Protein AF-A0A7X9GCD8-F1 (afdb_monomer_lite)

Secondary structure (DSSP, 8-state):
---EEEEEE--BSS-SSS--SEEEESS---B-SS--HHHHTT-SEEEEE--B-GGGHHHH-TGGGT--BHHHHHHHHGGGT-SEEEEESB-SS-TTTHHHHHHHHHTTT--SEEE-PPTT-EEE-

Structure (mmCIF, N/CA/C/O backbone):
data_AF-A0A7X9GCD8-F1
#
_entry.id   AF-A0A7X9GCD8-F1
#
loop_
_atom_site.group_PDB
_atom_site.id
_atom_site.type_symbol
_atom_site.label_atom_id
_atom_site.label_alt_id
_atom_site.label_comp_id
_atom_site.label_asym_id
_atom_site.label_entity_id
_atom_site.label_seq_id
_atom_site.pdbx_PDB_ins_code
_atom_site.Cartn_x
_atom_site.Cartn_y
_atom_site.Cartn_z
_atom_site.occupancy
_atom_site.B_iso_or_equiv
_atom_site.auth_seq_id
_atom_site.auth_comp_id
_atom_site.auth_asym_id
_atom_site.auth_atom_id
_atom_site.pdbx_PDB_model_num
ATOM 1 N N . MET A 1 1 ? -21.479 10.171 12.913 1.00 56.59 1 MET A N 1
ATOM 2 C CA . MET A 1 1 ? -21.387 10.414 11.458 1.00 56.59 1 MET A CA 1
ATOM 3 C C . MET A 1 1 ? -20.112 9.730 10.995 1.00 56.59 1 MET A C 1
ATOM 5 O O . MET A 1 1 ? -19.128 9.876 11.705 1.00 56.59 1 MET A O 1
ATOM 9 N N . MET A 1 2 ? -20.142 8.939 9.919 1.00 63.12 2 MET A N 1
ATOM 10 C CA . MET A 1 2 ? -18.920 8.352 9.342 1.00 63.12 2 MET A CA 1
ATOM 11 C C . MET A 1 2 ? -18.086 9.451 8.695 1.00 63.12 2 MET A C 1
ATOM 13 O O . MET A 1 2 ? -18.644 10.331 8.029 1.00 63.12 2 MET A O 1
ATOM 17 N N . ASN A 1 3 ? -16.775 9.406 8.909 1.00 77.06 3 ASN A N 1
ATOM 18 C CA . ASN A 1 3 ? -15.856 10.309 8.242 1.00 77.06 3 ASN A CA 1
ATOM 19 C C . ASN A 1 3 ? -15.561 9.740 6.846 1.00 77.06 3 ASN A C 1
ATOM 21 O O . ASN A 1 3 ? -15.661 8.538 6.603 1.00 77.06 3 ASN A O 1
ATOM 25 N N . LYS A 1 4 ? -15.279 10.618 5.883 1.00 74.19 4 LYS A N 1
ATOM 26 C CA . LYS A 1 4 ? -14.989 10.219 4.502 1.00 74.19 4 LYS A CA 1
ATOM 27 C C . LYS A 1 4 ? -13.684 10.848 4.056 1.00 74.19 4 LYS A C 1
ATOM 29 O O . LYS A 1 4 ? -13.459 12.035 4.301 1.00 74.19 4 LYS A O 1
ATOM 34 N N . LEU A 1 5 ? -12.865 10.043 3.392 1.00 78.81 5 LEU A N 1
ATOM 35 C CA . LEU A 1 5 ? -11.650 10.460 2.712 1.00 78.81 5 LEU A CA 1
ATOM 36 C C . LEU A 1 5 ? -11.900 10.389 1.206 1.00 78.81 5 LEU A C 1
ATOM 38 O O . LEU A 1 5 ? -12.158 9.312 0.674 1.00 78.81 5 LEU A O 1
ATOM 42 N N . THR A 1 6 ? -11.827 11.530 0.521 1.00 74.38 6 THR A N 1
ATOM 43 C CA . THR A 1 6 ? -11.866 11.575 -0.947 1.00 74.38 6 THR A CA 1
ATOM 44 C C . THR A 1 6 ? -10.455 11.764 -1.485 1.00 74.38 6 THR A C 1
ATOM 46 O O . THR A 1 6 ? -9.800 12.768 -1.183 1.00 74.38 6 THR A O 1
ATOM 49 N N . MET A 1 7 ? -10.006 10.810 -2.299 1.00 76.69 7 MET A N 1
ATOM 50 C CA . MET A 1 7 ? -8.706 10.837 -2.964 1.00 76.69 7 MET A CA 1
ATOM 51 C C . MET A 1 7 ? -8.810 11.700 -4.221 1.00 76.69 7 MET A C 1
ATOM 53 O O . MET A 1 7 ? -9.418 11.293 -5.200 1.00 76.69 7 MET A O 1
ATOM 57 N N . ILE A 1 8 ? -8.258 12.913 -4.211 1.00 65.31 8 ILE A N 1
ATOM 58 C CA . ILE A 1 8 ? -8.318 13.808 -5.385 1.00 65.31 8 ILE A CA 1
ATOM 59 C C . ILE A 1 8 ? -7.221 13.449 -6.389 1.00 65.31 8 ILE A C 1
ATOM 61 O O . ILE A 1 8 ? -7.418 13.580 -7.593 1.00 65.31 8 ILE A O 1
ATOM 65 N N . GLY A 1 9 ? -6.087 12.969 -5.884 1.00 58.47 9 GLY A N 1
ATOM 66 C CA . GLY A 1 9 ? -5.026 12.381 -6.684 1.00 58.47 9 GLY A CA 1
ATOM 67 C C . GLY A 1 9 ? -4.091 11.564 -5.803 1.00 58.47 9 GLY A C 1
ATOM 68 O O . GLY A 1 9 ? -3.694 12.030 -4.730 1.00 58.47 9 GLY A O 1
ATOM 69 N N . THR A 1 10 ? -3.721 10.360 -6.237 1.00 62.84 10 THR A N 1
ATOM 70 C CA . THR A 1 10 ? -2.742 9.534 -5.508 1.00 62.84 10 THR A CA 1
ATOM 71 C C . THR A 1 10 ? -1.295 9.939 -5.775 1.00 62.84 10 THR A C 1
ATOM 73 O O . THR A 1 10 ? -0.403 9.437 -5.097 1.00 62.84 10 THR A O 1
ATOM 76 N N . GLY A 1 11 ? -1.059 10.815 -6.759 1.00 59.81 11 GLY A N 1
ATOM 77 C CA . GLY A 1 11 ? 0.270 11.138 -7.274 1.00 59.81 11 GLY A CA 1
ATOM 78 C C . GLY A 1 11 ? 0.935 9.951 -7.987 1.00 59.81 11 GLY A C 1
ATOM 79 O O . GLY A 1 11 ? 0.555 8.793 -7.797 1.00 59.81 11 GLY A O 1
ATOM 80 N N . HIS A 1 12 ? 1.963 10.240 -8.783 1.00 54.78 12 HIS A N 1
ATOM 81 C CA . HIS A 1 12 ? 2.848 9.234 -9.377 1.00 54.78 12 HIS A CA 1
ATOM 82 C C . HIS A 1 12 ? 4.298 9.672 -9.185 1.00 54.78 12 HIS A C 1
ATOM 84 O O . HIS A 1 12 ? 4.609 10.856 -9.305 1.00 54.78 12 HIS A O 1
ATOM 90 N N . GLY A 1 13 ? 5.212 8.727 -8.947 1.00 52.22 13 GLY A N 1
ATOM 91 C CA . GLY A 1 13 ? 6.618 9.064 -8.661 1.00 52.22 13 GLY A CA 1
ATOM 92 C C . GLY A 1 13 ? 7.396 9.722 -9.799 1.00 52.22 13 GLY A C 1
ATOM 93 O O . GLY A 1 13 ? 8.503 10.202 -9.576 1.00 52.22 13 GLY A O 1
ATOM 94 N N . PHE A 1 14 ? 6.813 9.801 -11.000 1.00 46.59 14 PHE A N 1
ATOM 95 C CA . PHE A 1 14 ? 7.335 10.583 -12.120 1.00 46.59 14 PHE A CA 1
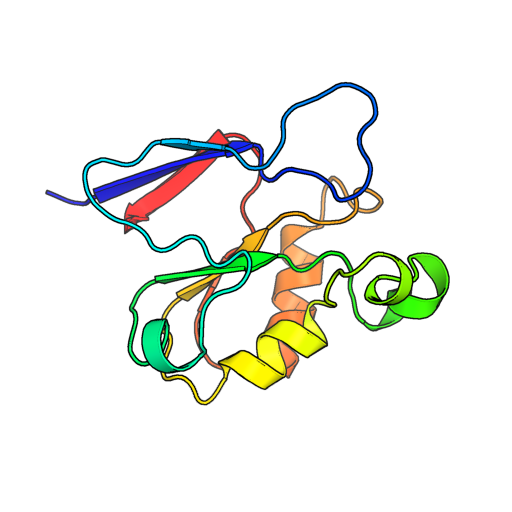ATOM 96 C C . PHE A 1 14 ? 6.185 11.258 -12.877 1.00 46.59 14 PHE A C 1
ATOM 98 O O . PHE A 1 14 ? 5.544 10.621 -13.708 1.00 46.59 14 PHE A O 1
ATOM 105 N N . VAL A 1 15 ? 5.942 12.553 -12.635 1.00 36.94 15 VAL A N 1
ATOM 106 C CA . VAL A 1 15 ? 4.996 13.361 -13.434 1.00 36.94 15 VAL A CA 1
ATOM 107 C C . VAL A 1 15 ? 5.632 14.686 -13.824 1.00 36.94 15 VAL A C 1
ATOM 109 O O . VAL A 1 15 ? 6.166 15.399 -12.980 1.00 36.94 15 VAL A O 1
ATOM 112 N N . HIS A 1 16 ? 5.537 15.040 -15.108 1.00 40.69 16 HIS A N 1
ATOM 113 C CA . HIS A 1 16 ? 5.969 16.346 -15.610 1.00 40.69 16 HIS A CA 1
ATOM 114 C C . HIS A 1 16 ? 4.849 17.405 -15.605 1.00 40.69 16 HIS A C 1
ATOM 116 O O . HIS A 1 16 ? 5.181 18.570 -15.780 1.00 40.69 16 HIS A O 1
ATOM 122 N N . ASN A 1 17 ? 3.560 17.048 -15.418 1.00 33.62 17 ASN A N 1
ATOM 123 C CA . ASN A 1 17 ? 2.448 18.002 -15.617 1.00 33.62 17 ASN A CA 1
ATOM 124 C C . ASN A 1 17 ? 1.146 17.835 -14.782 1.00 33.62 17 ASN A C 1
ATOM 126 O O . ASN A 1 17 ? 0.256 18.656 -14.982 1.00 33.62 17 ASN A O 1
ATOM 130 N N . LEU A 1 18 ? 0.977 16.873 -13.856 1.00 36.09 18 LEU A N 1
ATOM 131 C CA . LEU A 1 18 ? -0.251 16.783 -13.024 1.00 36.09 18 LEU A CA 1
ATOM 132 C C . LEU A 1 18 ? 0.008 16.351 -11.564 1.00 36.09 18 LEU A C 1
ATOM 134 O O . LEU A 1 18 ? 1.057 15.799 -11.251 1.00 36.09 18 LEU A O 1
ATOM 138 N N . TYR A 1 19 ? -0.950 16.711 -10.701 1.00 37.75 19 TYR A N 1
ATOM 139 C CA . TYR A 1 19 ? -0.897 16.912 -9.244 1.00 37.75 19 TYR A CA 1
ATOM 140 C C . TYR A 1 19 ? -0.146 15.866 -8.390 1.00 37.75 19 TYR A C 1
ATOM 142 O O . TYR A 1 19 ? -0.289 14.659 -8.559 1.00 37.75 19 TYR A O 1
ATOM 150 N N . ASN A 1 20 ? 0.593 16.377 -7.393 1.00 47.59 20 ASN A N 1
ATOM 151 C CA . ASN A 1 20 ? 1.101 15.632 -6.231 1.00 47.59 20 ASN A CA 1
ATOM 152 C C . ASN A 1 20 ? -0.069 15.037 -5.407 1.00 47.59 20 ASN A C 1
ATOM 154 O O . ASN A 1 20 ? -1.214 15.452 -5.583 1.00 47.59 20 ASN A O 1
ATOM 158 N N . THR A 1 21 ? 0.208 14.114 -4.482 1.00 58.56 21 THR A N 1
ATOM 159 C CA . THR A 1 21 ? -0.793 13.496 -3.589 1.00 58.56 21 THR A CA 1
ATOM 160 C C . THR A 1 21 ? -1.676 14.553 -2.917 1.00 58.56 21 THR A C 1
ATOM 162 O O . THR A 1 21 ? -1.180 15.377 -2.148 1.00 58.56 21 THR A O 1
ATOM 165 N N . CYS A 1 22 ? -2.983 14.521 -3.194 1.00 53.47 22 CYS A N 1
ATOM 166 C CA . CYS A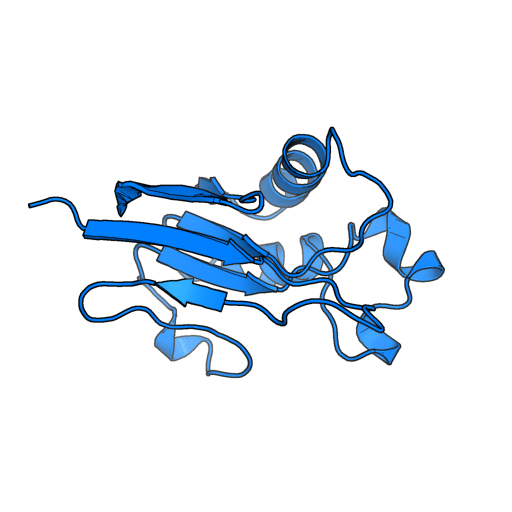 1 22 ? -3.969 15.464 -2.663 1.00 53.47 22 CYS A CA 1
ATOM 167 C C . CYS A 1 22 ? -5.232 14.724 -2.216 1.00 53.47 22 CYS A C 1
ATOM 169 O O . CYS A 1 22 ? -5.760 13.872 -2.931 1.00 53.47 22 CYS A O 1
ATOM 171 N N . PHE A 1 23 ? -5.770 15.102 -1.062 1.00 67.06 23 PHE A N 1
ATOM 172 C CA . PHE A 1 23 ? -7.019 14.559 -0.539 1.00 67.06 23 PHE A CA 1
ATOM 173 C C . PHE A 1 23 ? -7.757 15.611 0.297 1.00 67.06 23 PHE A C 1
ATOM 175 O O . PHE A 1 23 ? -7.162 16.593 0.745 1.00 67.06 23 PHE A O 1
ATOM 182 N N . VAL A 1 24 ? -9.057 15.406 0.519 1.00 57.72 24 VAL A N 1
ATOM 183 C CA . VAL A 1 24 ? -9.900 16.273 1.364 1.00 57.72 24 VAL A CA 1
ATOM 184 C C . VAL A 1 24 ? -10.454 15.468 2.536 1.00 57.72 24 VAL A C 1
ATOM 186 O O . VAL A 1 24 ? -10.967 14.366 2.342 1.00 57.72 24 VAL A O 1
ATOM 189 N N . ILE A 1 25 ? -10.338 16.025 3.749 1.00 64.06 25 ILE A N 1
ATOM 190 C CA . ILE A 1 25 ? -10.752 15.397 5.014 1.00 64.06 25 ILE A CA 1
ATOM 191 C C . ILE A 1 25 ? -11.410 16.420 5.940 1.00 64.06 25 ILE A C 1
ATOM 193 O O . ILE A 1 25 ? -10.913 17.534 6.103 1.00 64.06 25 ILE A O 1
ATOM 197 N N . ASN A 1 26 ? -12.459 15.984 6.641 1.00 52.66 26 ASN A N 1
ATOM 198 C CA . ASN A 1 26 ? -13.004 16.670 7.811 1.00 52.66 26 ASN A CA 1
ATOM 199 C C . ASN A 1 26 ? -12.316 16.163 9.103 1.00 52.66 26 ASN A C 1
ATOM 201 O O . ASN A 1 26 ? -12.731 15.167 9.684 1.00 52.66 26 ASN A O 1
ATOM 205 N N . ASN A 1 27 ? -11.283 16.896 9.544 1.00 49.81 27 ASN A N 1
ATOM 206 C CA . ASN A 1 27 ? -10.656 16.916 10.884 1.00 49.81 27 ASN A CA 1
ATOM 207 C C . ASN A 1 27 ? -9.849 15.693 11.398 1.00 49.81 27 ASN A C 1
ATOM 209 O O . ASN A 1 27 ? -10.155 15.168 12.465 1.00 49.81 27 ASN A O 1
ATOM 213 N N . ASN A 1 28 ? -8.709 15.410 10.742 1.00 50.69 28 ASN A N 1
ATOM 214 C CA . ASN A 1 28 ? -7.458 14.783 11.252 1.00 50.69 28 ASN A CA 1
ATOM 215 C C . ASN A 1 28 ? -7.101 13.418 10.637 1.00 50.69 28 ASN A C 1
ATOM 217 O O . ASN A 1 28 ? -7.692 12.394 10.965 1.00 50.69 28 ASN A O 1
ATOM 221 N N . PHE A 1 29 ? -6.046 13.406 9.818 1.00 52.12 29 PHE A N 1
ATOM 222 C CA . PHE A 1 29 ? -5.398 12.203 9.293 1.00 52.12 29 PHE A CA 1
ATOM 223 C C . PHE A 1 29 ? -3.884 12.410 9.274 1.00 52.12 29 PHE A C 1
ATOM 225 O O . PHE A 1 29 ? -3.411 13.526 9.048 1.00 52.12 29 PHE A O 1
ATOM 232 N N . LEU A 1 30 ? -3.124 11.347 9.526 1.00 53.25 30 LEU A N 1
ATOM 233 C CA . LEU A 1 30 ? -1.666 11.379 9.487 1.00 53.25 30 LEU A CA 1
ATOM 234 C C . LEU A 1 30 ? -1.196 10.965 8.092 1.00 53.25 30 LEU A C 1
ATOM 236 O O . LEU A 1 30 ? -1.318 9.805 7.705 1.00 53.25 30 LEU A O 1
ATOM 240 N N . ILE A 1 31 ? -0.648 11.921 7.344 1.00 57.12 31 ILE A N 1
ATOM 241 C CA . ILE A 1 31 ? 0.096 11.638 6.114 1.00 57.12 31 ILE A CA 1
ATOM 242 C C . ILE A 1 31 ? 1.517 11.308 6.532 1.00 57.12 31 ILE A C 1
ATOM 244 O O . ILE A 1 31 ? 2.233 12.188 7.017 1.00 57.12 31 ILE A O 1
ATOM 248 N N . ASN A 1 32 ? 1.944 10.063 6.350 1.00 54.97 32 ASN A N 1
ATOM 249 C CA . ASN A 1 32 ? 3.348 9.755 6.522 1.00 54.97 32 ASN A CA 1
ATOM 250 C C . ASN A 1 32 ? 4.087 9.978 5.198 1.00 54.97 32 ASN A C 1
ATOM 252 O O . ASN A 1 32 ? 4.034 9.148 4.298 1.00 54.97 32 ASN A O 1
ATOM 256 N N . THR A 1 33 ? 4.793 11.102 5.096 1.00 51.31 33 THR A N 1
ATOM 257 C CA . THR A 1 33 ? 5.888 11.277 4.128 1.00 51.31 33 THR A CA 1
ATOM 258 C C . THR A 1 33 ? 7.241 11.440 4.843 1.00 51.31 33 THR A C 1
ATOM 260 O O . THR A 1 33 ? 8.128 12.100 4.306 1.00 51.31 33 THR A O 1
ATOM 263 N N . GLY A 1 34 ? 7.399 10.912 6.073 1.00 45.31 34 GLY A N 1
ATOM 264 C CA . GLY A 1 34 ? 8.658 10.978 6.843 1.00 45.31 34 GLY A CA 1
ATOM 265 C C . GLY A 1 34 ? 8.572 11.044 8.385 1.00 45.31 34 GLY A C 1
ATOM 266 O O . GLY A 1 34 ? 9.459 11.627 9.003 1.00 45.31 34 GLY A O 1
ATOM 267 N N . GLY A 1 35 ? 7.529 10.510 9.028 1.00 48.72 35 GLY A N 1
ATOM 268 C CA . GLY A 1 35 ? 7.342 10.466 10.488 1.00 48.72 35 GLY A CA 1
ATOM 269 C C . GLY A 1 35 ? 7.777 9.146 11.150 1.00 48.72 35 GLY A C 1
ATOM 270 O O . GLY A 1 35 ? 7.866 8.112 10.492 1.00 48.72 35 GLY A O 1
ATOM 271 N N . SER A 1 36 ? 8.038 9.186 12.467 1.00 55.38 36 SER A N 1
ATOM 272 C CA . SER A 1 36 ? 8.465 8.020 13.266 1.00 55.38 36 SER A CA 1
ATOM 273 C C . SER A 1 36 ? 7.402 6.916 13.313 1.00 55.38 36 SER A C 1
ATOM 275 O O . SER A 1 36 ? 6.213 7.200 13.469 1.00 55.38 36 SER A O 1
ATOM 277 N N . VAL A 1 37 ? 7.858 5.661 13.275 1.00 62.34 37 VAL A N 1
ATOM 278 C CA . VAL A 1 37 ? 7.061 4.434 13.449 1.00 62.34 37 VAL A CA 1
ATOM 279 C C . VAL A 1 37 ? 6.181 4.483 14.708 1.00 62.34 37 VAL A C 1
ATOM 281 O O . VAL A 1 37 ? 5.036 4.035 14.686 1.00 62.34 37 VAL A O 1
ATOM 284 N N . ASP A 1 38 ? 6.652 5.123 15.780 1.00 60.03 38 ASP A N 1
ATOM 285 C CA . ASP A 1 38 ? 5.902 5.250 17.038 1.00 60.03 38 ASP A CA 1
ATOM 286 C C . ASP A 1 38 ? 4.600 6.053 16.899 1.00 60.03 38 ASP A C 1
ATOM 288 O O . ASP A 1 38 ? 3.654 5.854 17.657 1.00 60.03 38 ASP A O 1
ATOM 292 N N . ILE A 1 39 ? 4.531 6.970 15.929 1.00 63.22 39 ILE A N 1
ATOM 293 C CA . ILE A 1 39 ? 3.353 7.821 15.711 1.00 63.22 39 ILE A CA 1
ATOM 294 C C . ILE A 1 39 ? 2.232 7.028 15.028 1.00 63.22 39 ILE A C 1
ATOM 296 O O . ILE A 1 39 ? 1.055 7.313 15.256 1.00 63.22 39 ILE A O 1
ATOM 300 N N . VAL A 1 40 ? 2.590 6.054 14.188 1.00 71.12 40 VAL A N 1
ATOM 301 C CA . VAL A 1 40 ? 1.649 5.286 13.356 1.00 71.12 40 VAL A CA 1
ATOM 302 C C . VAL A 1 40 ? 1.252 3.943 13.965 1.00 71.12 40 VAL A C 1
ATOM 304 O O . VAL A 1 40 ? 0.317 3.310 13.479 1.00 71.12 40 VAL A O 1
ATOM 307 N N . LYS A 1 41 ? 1.915 3.525 15.043 1.00 74.44 41 LYS A N 1
ATOM 308 C CA . LYS A 1 41 ? 1.538 2.334 15.798 1.00 74.44 41 LYS A CA 1
ATOM 309 C C . LYS A 1 41 ? 0.114 2.460 16.360 1.00 74.44 41 LYS A C 1
ATOM 311 O O . LYS A 1 41 ? -0.303 3.540 16.791 1.00 74.44 41 LYS A O 1
ATOM 316 N N . ASP A 1 42 ? -0.620 1.349 16.348 1.00 81.62 42 ASP A N 1
ATOM 317 C CA . ASP A 1 42 ? -1.979 1.214 16.890 1.00 81.62 42 ASP A CA 1
ATOM 318 C C . ASP A 1 42 ? -3.024 2.145 16.230 1.00 81.62 42 ASP A C 1
ATOM 320 O O . ASP A 1 42 ? -4.037 2.494 16.843 1.00 81.62 42 ASP A O 1
ATOM 324 N N . LYS A 1 43 ? -2.790 2.596 14.988 1.00 80.75 43 LYS A N 1
ATOM 325 C CA . LYS A 1 43 ? -3.744 3.430 14.234 1.00 80.75 43 LYS A CA 1
ATOM 326 C C . LYS A 1 43 ? -4.703 2.590 13.396 1.00 80.75 43 LYS A C 1
ATOM 328 O O . LYS A 1 43 ? -4.332 1.576 12.812 1.00 80.75 43 LYS A O 1
ATOM 333 N N . ASP A 1 44 ? -5.941 3.066 13.273 1.00 88.00 44 ASP A N 1
ATOM 334 C CA . ASP A 1 44 ? -6.956 2.408 12.443 1.00 88.00 44 ASP A CA 1
ATOM 335 C C . ASP A 1 44 ? -6.644 2.526 10.945 1.00 88.00 44 ASP A C 1
ATOM 337 O O . ASP A 1 44 ? -6.825 1.565 10.205 1.00 88.00 44 ASP A O 1
ATOM 341 N N . TYR A 1 45 ? -6.139 3.681 10.508 1.00 88.00 45 TYR A N 1
ATOM 342 C CA . TYR A 1 45 ? -5.764 3.942 9.120 1.00 88.00 45 TYR A CA 1
ATOM 343 C C . TYR A 1 45 ? -4.389 4.599 9.058 1.00 88.00 45 TYR A C 1
ATOM 345 O O . TYR A 1 45 ? -4.126 5.569 9.774 1.00 88.00 45 TYR A O 1
ATOM 353 N N . VAL A 1 46 ? -3.530 4.101 8.171 1.00 84.94 46 VAL A N 1
ATOM 354 C CA . VAL A 1 46 ? -2.231 4.707 7.859 1.00 84.94 46 VAL A CA 1
ATOM 355 C C . VAL A 1 46 ? -2.049 4.742 6.350 1.00 84.94 46 VAL A C 1
ATOM 357 O O . VAL A 1 46 ? -2.314 3.758 5.670 1.00 84.94 46 VAL A O 1
ATOM 360 N N . MET A 1 47 ? -1.595 5.879 5.825 1.00 88.00 47 MET A N 1
ATOM 361 C CA . MET A 1 47 ? -1.230 6.036 4.417 1.00 88.00 47 MET A CA 1
ATOM 362 C C . MET A 1 47 ? 0.289 6.042 4.270 1.00 88.00 47 MET A C 1
ATOM 364 O O . MET A 1 47 ? 0.966 6.780 4.991 1.00 88.00 47 MET A O 1
ATOM 368 N N . HIS A 1 48 ? 0.815 5.280 3.311 1.00 88.56 48 HIS A N 1
ATOM 369 C CA . HIS A 1 48 ? 2.230 5.315 2.941 1.00 88.56 48 HIS A CA 1
ATOM 370 C C . HIS A 1 48 ? 2.415 5.148 1.427 1.00 88.56 48 HIS A C 1
ATOM 372 O O . HIS A 1 48 ? 1.646 4.446 0.769 1.00 88.56 48 HIS A O 1
ATOM 378 N N . GLU A 1 49 ? 3.435 5.800 0.867 1.00 90.19 49 GLU A N 1
ATOM 379 C CA . GLU A 1 49 ? 3.793 5.592 -0.537 1.00 90.19 49 GLU A CA 1
ATOM 380 C C . GLU A 1 49 ? 4.334 4.178 -0.752 1.00 90.19 49 GLU A C 1
ATOM 382 O O . GLU A 1 49 ? 5.113 3.682 0.060 1.00 90.19 49 GLU A O 1
ATOM 387 N N . ALA A 1 50 ? 3.939 3.537 -1.844 1.00 92.69 50 ALA A N 1
ATOM 388 C CA . ALA A 1 50 ? 4.573 2.316 -2.314 1.00 92.69 50 ALA A CA 1
ATOM 389 C C . ALA A 1 50 ? 4.757 2.441 -3.822 1.00 92.69 50 ALA A C 1
ATOM 391 O O . ALA A 1 50 ? 3.841 2.197 -4.602 1.00 92.69 50 ALA A O 1
ATOM 392 N N . PHE A 1 51 ? 5.935 2.875 -4.250 1.00 93.69 51 PHE A N 1
ATOM 393 C CA . PHE A 1 51 ? 6.146 3.251 -5.639 1.00 93.69 51 PHE A CA 1
ATOM 394 C C . PHE A 1 51 ? 6.015 2.086 -6.619 1.00 93.69 51 PHE A C 1
ATOM 396 O O . PHE A 1 51 ? 5.353 2.243 -7.636 1.00 93.69 51 PHE A O 1
ATOM 403 N N . CYS A 1 52 ? 6.574 0.909 -6.339 1.00 95.81 52 CYS A N 1
ATOM 404 C CA . CYS A 1 52 ? 6.465 -0.245 -7.240 1.00 95.81 52 CYS A CA 1
ATOM 405 C C . CYS A 1 52 ? 6.354 -1.582 -6.494 1.00 95.81 52 CYS A C 1
ATOM 407 O O . CYS A 1 52 ? 6.681 -1.676 -5.311 1.00 95.81 52 CYS A O 1
ATOM 409 N N . LEU A 1 53 ? 5.943 -2.632 -7.210 1.00 97.44 53 LEU A N 1
ATOM 410 C CA . LEU A 1 53 ? 6.115 -4.019 -6.762 1.00 97.44 53 LEU A CA 1
ATOM 411 C C . LEU A 1 53 ? 7.607 -4.331 -6.558 1.00 97.44 53 LEU A C 1
ATOM 413 O O . LEU A 1 53 ? 8.452 -3.817 -7.304 1.00 97.44 53 LEU A O 1
ATOM 417 N N . ASP A 1 54 ? 7.950 -5.195 -5.602 1.00 98.00 54 ASP A N 1
ATOM 418 C CA . ASP A 1 54 ? 9.350 -5.547 -5.322 1.00 98.00 54 ASP A CA 1
ATOM 419 C C . ASP A 1 54 ? 10.016 -6.235 -6.515 1.00 98.00 54 ASP A C 1
ATOM 421 O O . ASP A 1 54 ? 11.175 -5.954 -6.828 1.00 98.00 54 ASP A O 1
ATOM 425 N N . ALA A 1 55 ? 9.258 -7.055 -7.251 1.00 96.56 55 ALA A N 1
ATOM 426 C CA . ALA A 1 55 ? 9.726 -7.714 -8.472 1.00 96.56 55 ALA A CA 1
ATOM 427 C C . ALA A 1 55 ? 10.205 -6.723 -9.552 1.00 96.56 55 ALA A C 1
ATOM 429 O O . ALA A 1 55 ? 11.065 -7.062 -10.364 1.00 96.56 55 ALA A O 1
ATOM 430 N N . ASN A 1 56 ? 9.698 -5.485 -9.536 1.00 96.19 56 ASN A N 1
ATOM 431 C CA . ASN A 1 56 ? 10.027 -4.455 -10.520 1.00 96.19 56 ASN A CA 1
ATOM 432 C C . ASN A 1 56 ? 11.079 -3.447 -10.019 1.00 96.19 56 ASN A C 1
ATOM 434 O O . ASN A 1 56 ? 11.365 -2.464 -10.710 1.00 96.19 56 ASN A O 1
ATOM 438 N N . LYS A 1 57 ? 11.689 -3.662 -8.843 1.00 96.50 57 LYS A N 1
ATOM 439 C CA . LYS A 1 57 ? 12.637 -2.701 -8.251 1.00 96.50 57 LYS A CA 1
ATOM 440 C C . LYS A 1 57 ? 13.869 -2.434 -9.115 1.00 96.50 57 LYS A C 1
ATOM 442 O O . LYS A 1 57 ? 14.345 -1.307 -9.135 1.00 96.50 57 LYS A O 1
ATOM 447 N N . GLU A 1 58 ? 14.347 -3.412 -9.879 1.00 96.75 58 GLU A N 1
ATOM 448 C CA . GLU A 1 58 ? 15.497 -3.221 -10.780 1.00 96.75 58 GLU A CA 1
ATOM 449 C C . GLU A 1 58 ? 15.139 -2.374 -12.013 1.00 96.75 58 GLU A C 1
ATOM 451 O O . GLU A 1 58 ? 15.987 -1.669 -12.558 1.00 96.75 58 GLU A O 1
ATOM 456 N N . ILE A 1 59 ? 13.867 -2.399 -12.431 1.00 95.38 59 ILE A N 1
ATOM 457 C CA . ILE A 1 59 ? 13.346 -1.596 -13.546 1.00 95.38 59 ILE A CA 1
ATOM 458 C C . ILE A 1 59 ? 13.155 -0.151 -13.085 1.00 95.38 59 ILE A C 1
ATOM 460 O O . ILE A 1 59 ? 13.614 0.796 -13.724 1.00 95.38 59 ILE A O 1
ATOM 464 N N . PHE A 1 60 ? 12.466 0.022 -11.957 1.00 94.56 60 PHE A N 1
ATOM 465 C CA . PHE A 1 60 ? 12.036 1.336 -11.495 1.00 94.56 60 PHE A CA 1
ATOM 466 C C . PHE A 1 60 ? 13.040 2.035 -10.586 1.00 94.56 60 PHE A C 1
ATOM 468 O O . PHE A 1 60 ? 12.974 3.262 -10.472 1.00 94.56 60 PHE A O 1
ATOM 475 N N . LYS A 1 61 ? 13.975 1.290 -9.988 1.00 95.69 61 LYS A N 1
ATOM 476 C CA . LYS A 1 61 ? 15.031 1.767 -9.084 1.00 95.69 61 LYS A CA 1
ATOM 477 C C . LYS A 1 61 ? 14.487 2.652 -7.954 1.00 95.69 61 LYS A C 1
ATOM 479 O O . LYS A 1 61 ? 14.978 3.769 -7.775 1.00 95.69 61 LYS A O 1
ATOM 484 N N . PRO A 1 62 ? 13.464 2.193 -7.201 1.00 93.75 62 PRO A N 1
ATOM 485 C CA . PRO A 1 62 ? 12.751 3.013 -6.218 1.00 93.75 62 PRO A CA 1
ATOM 486 C C . PRO A 1 62 ? 13.711 3.660 -5.211 1.00 93.75 62 PRO A C 1
ATOM 488 O O . PRO A 1 62 ? 13.639 4.862 -4.971 1.00 93.75 62 PRO A O 1
ATOM 491 N N . TYR A 1 63 ? 14.691 2.907 -4.711 1.00 90.75 63 TYR A N 1
ATOM 492 C CA . TYR A 1 63 ? 15.613 3.381 -3.680 1.00 90.75 63 TYR A CA 1
ATOM 493 C C . TYR A 1 63 ? 16.557 4.499 -4.150 1.00 90.75 63 TYR A C 1
ATOM 495 O O . TYR A 1 63 ? 16.799 5.441 -3.398 1.00 90.75 63 TYR A O 1
ATOM 503 N N . GLU A 1 64 ? 17.029 4.471 -5.404 1.00 93.81 64 GLU A N 1
ATOM 504 C CA . GLU A 1 64 ? 17.828 5.573 -5.983 1.00 93.81 64 GLU A CA 1
ATOM 505 C C . GLU A 1 64 ? 17.026 6.885 -6.026 1.00 93.81 64 GLU A C 1
ATOM 507 O O . GLU A 1 64 ? 17.578 7.983 -5.954 1.00 93.81 64 GLU A O 1
ATOM 512 N N . LYS A 1 65 ? 15.701 6.753 -6.107 1.00 87.88 65 LYS A N 1
ATOM 513 C CA . LYS A 1 65 ? 14.732 7.843 -6.202 1.00 87.88 65 LYS A CA 1
ATOM 514 C C . LYS A 1 65 ? 14.088 8.179 -4.856 1.00 87.88 65 LYS A C 1
ATOM 516 O O . LYS A 1 65 ? 13.221 9.043 -4.812 1.00 87.88 65 LYS A O 1
ATOM 521 N N . LYS A 1 66 ? 14.544 7.544 -3.767 1.00 89.12 66 LYS A N 1
ATOM 522 C CA . LYS A 1 66 ? 14.012 7.698 -2.401 1.00 89.12 66 LYS A CA 1
ATOM 523 C C . LYS A 1 66 ? 12.535 7.303 -2.276 1.00 89.12 66 LYS A C 1
ATOM 525 O O . LYS A 1 66 ? 11.775 7.955 -1.568 1.00 89.12 66 LYS A O 1
ATOM 530 N N . HIS A 1 67 ? 12.169 6.229 -2.962 1.00 91.06 67 HIS A N 1
ATOM 531 C CA . HIS A 1 67 ? 10.868 5.581 -2.889 1.00 91.06 67 HIS A CA 1
ATOM 532 C C . HIS A 1 67 ? 10.973 4.158 -2.336 1.00 91.06 67 HIS A C 1
ATOM 534 O O . HIS A 1 67 ? 12.057 3.566 -2.300 1.00 91.06 67 HIS A O 1
ATOM 540 N N . SER A 1 68 ? 9.823 3.608 -1.959 1.00 92.00 68 SER A N 1
ATOM 541 C CA . SER A 1 68 ? 9.667 2.289 -1.350 1.00 92.00 68 SER A CA 1
ATOM 542 C C . SER A 1 68 ? 9.038 1.284 -2.317 1.00 92.00 68 SER A C 1
ATOM 544 O O . SER A 1 68 ? 8.354 1.657 -3.270 1.00 92.00 68 SER A O 1
ATOM 546 N N . THR A 1 69 ? 9.243 -0.010 -2.068 1.00 96.81 69 THR A N 1
ATOM 547 C CA . THR A 1 69 ? 8.455 -1.079 -2.705 1.00 96.81 69 THR A CA 1
ATOM 548 C C . THR A 1 69 ? 7.260 -1.458 -1.832 1.00 96.81 69 THR A C 1
ATOM 550 O O . THR A 1 69 ? 7.276 -1.205 -0.626 1.00 96.81 69 THR A O 1
ATOM 553 N N . VAL A 1 70 ? 6.232 -2.093 -2.407 1.00 97.44 70 VAL A N 1
ATOM 554 C CA . VAL A 1 70 ? 5.083 -2.611 -1.633 1.00 97.44 70 VAL A CA 1
ATOM 555 C C . VAL A 1 70 ? 5.558 -3.572 -0.543 1.00 97.44 70 VAL A C 1
ATOM 557 O O . VAL A 1 70 ? 5.191 -3.388 0.618 1.00 97.44 70 VAL A O 1
ATOM 560 N N . LYS A 1 71 ? 6.439 -4.522 -0.885 1.00 98.19 71 LYS A N 1
ATOM 561 C CA . LYS A 1 71 ? 7.097 -5.404 0.090 1.00 98.19 71 LYS A CA 1
ATOM 562 C C . LYS A 1 71 ? 7.742 -4.639 1.247 1.00 98.19 71 LYS A C 1
ATOM 564 O O . LYS A 1 71 ? 7.428 -4.920 2.398 1.00 98.19 71 LYS A O 1
ATOM 569 N N . TYR A 1 72 ? 8.608 -3.665 0.945 1.00 95.06 72 TYR A N 1
ATOM 570 C CA . TYR A 1 72 ? 9.326 -2.906 1.972 1.00 95.06 72 TYR A CA 1
ATOM 571 C C . TYR A 1 72 ? 8.361 -2.242 2.957 1.00 95.06 72 TYR A C 1
ATOM 573 O O . TYR A 1 72 ? 8.552 -2.336 4.168 1.00 95.06 72 TYR A O 1
ATOM 581 N N . VAL A 1 73 ? 7.309 -1.589 2.456 1.00 93.44 73 VAL A N 1
ATOM 582 C CA . VAL A 1 73 ? 6.318 -0.933 3.319 1.00 93.44 73 VAL A CA 1
ATOM 583 C C . VAL A 1 73 ? 5.587 -1.964 4.173 1.00 93.44 73 VAL A C 1
ATOM 585 O O . VAL A 1 73 ? 5.509 -1.804 5.385 1.00 93.44 73 VAL A O 1
ATOM 588 N N . CYS A 1 74 ? 5.085 -3.035 3.565 1.00 96.12 74 CYS A N 1
ATOM 589 C CA . CYS A 1 74 ? 4.273 -4.031 4.258 1.00 96.12 74 CYS A CA 1
ATOM 590 C C . CYS A 1 74 ? 5.057 -4.755 5.364 1.00 96.12 74 CYS A C 1
ATOM 592 O O . CYS A 1 74 ? 4.573 -4.817 6.494 1.00 96.12 74 CYS A O 1
ATOM 594 N N . GLU A 1 75 ? 6.296 -5.185 5.091 1.00 94.69 75 GLU A N 1
ATOM 595 C CA . GLU A 1 75 ? 7.164 -5.832 6.089 1.00 94.69 75 GLU A CA 1
ATOM 596 C C . GLU A 1 75 ? 7.443 -4.917 7.293 1.00 94.69 75 GLU A C 1
ATOM 598 O O . GLU A 1 75 ? 7.406 -5.365 8.435 1.00 94.69 75 GLU A O 1
ATOM 603 N N . ASN A 1 76 ? 7.679 -3.621 7.062 1.00 89.50 76 ASN A N 1
ATOM 604 C CA . ASN A 1 76 ? 7.956 -2.673 8.148 1.00 89.50 76 ASN A CA 1
ATOM 605 C C . ASN A 1 76 ? 6.702 -2.288 8.955 1.00 89.50 76 ASN A C 1
ATOM 607 O O . ASN A 1 76 ? 6.828 -1.761 10.060 1.00 89.50 76 ASN A O 1
ATOM 611 N N . PHE A 1 77 ? 5.503 -2.500 8.403 1.00 89.25 77 PHE A N 1
ATOM 612 C CA . PHE A 1 77 ? 4.247 -2.038 8.997 1.00 89.25 77 PHE A CA 1
ATOM 613 C C . PHE A 1 77 ? 3.436 -3.167 9.647 1.00 89.25 77 PHE A C 1
ATOM 615 O O . PHE A 1 77 ? 2.548 -2.867 10.446 1.00 89.25 77 PHE A O 1
ATOM 622 N N . ASN A 1 78 ? 3.743 -4.440 9.363 1.00 93.56 78 ASN A N 1
ATOM 623 C CA . ASN A 1 78 ? 2.968 -5.591 9.844 1.00 93.56 78 ASN A CA 1
ATOM 624 C C . ASN A 1 78 ? 2.840 -5.638 11.374 1.00 93.56 78 ASN A C 1
ATOM 626 O O . ASN A 1 78 ? 1.746 -5.791 11.915 1.00 93.56 78 ASN A O 1
ATOM 630 N N . ASP A 1 79 ? 3.942 -5.386 12.079 1.00 88.56 79 ASP A N 1
ATOM 631 C CA . ASP A 1 79 ? 3.996 -5.499 13.542 1.00 88.56 79 ASP A CA 1
ATOM 632 C C . ASP A 1 79 ? 3.511 -4.231 14.273 1.00 88.56 79 ASP A C 1
ATOM 634 O O . ASP A 1 79 ? 3.591 -4.127 15.501 1.00 88.56 79 ASP A O 1
ATOM 638 N N . LEU A 1 80 ? 2.994 -3.240 13.537 1.00 83.50 80 LEU A N 1
ATOM 639 C CA . LEU A 1 80 ? 2.562 -1.955 14.095 1.00 83.50 80 LEU A CA 1
ATOM 640 C C . LEU A 1 80 ? 1.102 -1.943 14.555 1.00 83.50 80 LEU A C 1
ATOM 642 O O . LEU A 1 80 ? 0.626 -0.901 15.010 1.00 83.50 80 LEU A O 1
ATOM 646 N N . ASN A 1 81 ? 0.396 -3.076 14.455 1.00 87.12 81 ASN A N 1
ATOM 647 C CA . ASN A 1 81 ? -1.018 -3.202 14.826 1.00 87.12 81 ASN A CA 1
ATOM 648 C C . ASN A 1 81 ? -1.911 -2.166 14.103 1.00 87.12 81 ASN A C 1
ATOM 650 O O . ASN A 1 81 ? -2.837 -1.589 14.675 1.00 87.12 81 ASN A O 1
ATOM 654 N N . ILE A 1 82 ? -1.596 -1.900 12.832 1.00 86.94 82 ILE A N 1
ATOM 655 C CA . ILE A 1 82 ? -2.366 -1.010 11.957 1.00 86.94 82 ILE A CA 1
ATOM 656 C C . ILE A 1 82 ? -3.490 -1.813 11.312 1.00 86.94 82 ILE A C 1
ATOM 658 O O . ILE A 1 82 ? -3.223 -2.864 10.735 1.00 86.94 82 ILE A O 1
ATOM 662 N N . LYS A 1 83 ? -4.734 -1.324 11.364 1.00 91.69 83 LYS A N 1
ATOM 663 C CA . LYS A 1 83 ? -5.882 -2.073 10.814 1.00 91.69 83 LYS A CA 1
ATOM 664 C C . LYS A 1 83 ? -6.016 -1.954 9.298 1.00 91.69 83 LYS A C 1
ATOM 666 O O . LYS A 1 83 ? -6.332 -2.946 8.652 1.00 91.69 83 LYS A O 1
ATOM 671 N N . ASN A 1 84 ? -5.783 -0.762 8.750 1.00 93.12 84 ASN A N 1
ATOM 672 C CA . ASN A 1 84 ? -5.922 -0.479 7.325 1.00 93.12 84 ASN A CA 1
ATOM 673 C C . ASN A 1 84 ? -4.697 0.297 6.822 1.00 93.12 84 ASN A C 1
ATOM 675 O O . ASN A 1 84 ? -4.460 1.440 7.230 1.00 93.12 84 ASN A O 1
ATOM 679 N N . LEU A 1 85 ? -3.932 -0.307 5.916 1.00 92.69 85 LEU A N 1
ATOM 680 C CA . LEU A 1 85 ? -2.798 0.318 5.245 1.00 92.69 85 LEU A CA 1
ATOM 681 C C . LEU A 1 85 ? -3.212 0.773 3.842 1.00 92.69 85 LEU A C 1
ATOM 683 O O . LEU A 1 85 ? -3.553 -0.033 2.979 1.00 92.69 85 LEU A O 1
ATOM 687 N N . ILE A 1 86 ? -3.187 2.079 3.607 1.00 93.50 86 ILE A N 1
ATOM 688 C CA . ILE A 1 86 ? -3.507 2.685 2.317 1.00 93.50 86 ILE A CA 1
ATOM 689 C C . ILE A 1 86 ? -2.196 2.922 1.555 1.00 93.50 86 ILE A C 1
ATOM 691 O O . ILE A 1 86 ? -1.370 3.739 1.971 1.00 93.50 86 ILE A O 1
ATOM 695 N N . LEU A 1 87 ? -2.015 2.230 0.432 1.00 93.12 87 LEU A N 1
ATOM 696 C CA . LEU A 1 87 ? -0.841 2.351 -0.435 1.00 93.12 87 LEU A CA 1
ATOM 697 C C . LEU A 1 87 ? -1.146 3.286 -1.608 1.00 93.12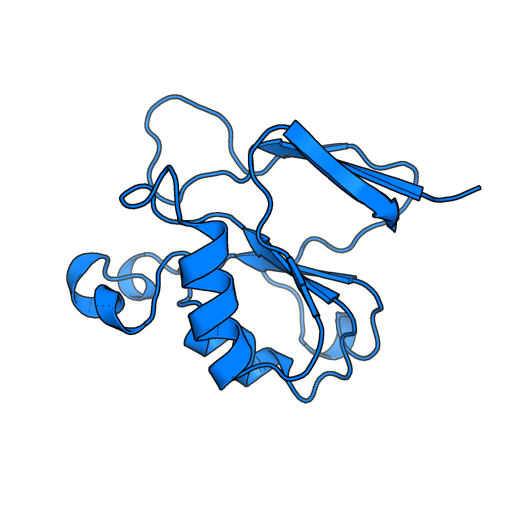 87 LEU A C 1
ATOM 699 O O . LEU A 1 87 ? -2.082 3.044 -2.368 1.00 93.12 87 LEU A O 1
ATOM 703 N N . PHE A 1 88 ? -0.355 4.346 -1.767 1.00 90.25 88 PHE A N 1
ATOM 704 C CA . PHE A 1 88 ? -0.542 5.360 -2.814 1.00 90.25 88 PHE A CA 1
ATOM 705 C C . PHE A 1 88 ? 0.789 5.733 -3.489 1.00 90.25 88 PHE A C 1
ATOM 707 O O . PHE A 1 88 ? 1.821 5.125 -3.206 1.00 90.25 88 PHE A O 1
ATOM 714 N N . HIS A 1 89 ? 0.768 6.726 -4.387 1.00 87.56 89 HIS A N 1
ATOM 715 C CA . HIS A 1 89 ? 1.956 7.256 -5.065 1.00 87.56 89 HIS A CA 1
ATOM 716 C C . HIS A 1 89 ? 2.754 6.180 -5.817 1.00 87.56 89 HIS A C 1
ATOM 718 O O . HIS A 1 89 ? 3.950 5.960 -5.619 1.00 87.56 89 HIS A O 1
ATOM 724 N N . THR A 1 90 ? 2.032 5.485 -6.685 1.00 89.69 90 THR A N 1
ATOM 725 C CA . THR A 1 90 ? 2.482 4.291 -7.399 1.00 89.69 90 THR A CA 1
ATOM 726 C C . THR A 1 90 ? 3.073 4.640 -8.769 1.00 89.69 90 THR A C 1
ATOM 728 O O . THR A 1 90 ? 2.890 5.737 -9.301 1.00 89.69 90 THR A O 1
ATOM 731 N N . GLU A 1 91 ? 3.801 3.703 -9.363 1.00 89.88 91 GLU A N 1
ATOM 732 C CA . GLU A 1 91 ? 4.164 3.711 -10.778 1.00 89.88 91 GLU A CA 1
ATOM 733 C C . GLU A 1 91 ? 2.921 3.482 -11.669 1.00 89.88 91 GLU A C 1
ATOM 735 O O . GLU A 1 91 ? 1.857 3.103 -11.174 1.00 89.88 91 GLU A O 1
ATOM 740 N N . ASP A 1 92 ? 3.009 3.767 -12.974 1.00 86.25 92 ASP A N 1
ATOM 741 C CA . ASP A 1 92 ? 1.832 3.824 -13.866 1.00 86.25 92 ASP A CA 1
ATOM 742 C C . ASP A 1 92 ? 1.782 2.791 -15.002 1.00 86.25 92 ASP A C 1
ATOM 744 O O . ASP A 1 92 ? 0.993 2.921 -15.933 1.00 86.25 92 ASP A O 1
ATOM 748 N N . SER A 1 93 ? 2.599 1.742 -14.950 1.00 85.56 93 SER A N 1
ATOM 749 C CA . SER A 1 93 ? 2.621 0.697 -15.984 1.00 85.56 93 SER A CA 1
ATOM 750 C C . SER A 1 93 ? 1.422 -0.263 -15.940 1.00 85.56 93 SER A C 1
ATOM 752 O O . SER A 1 93 ? 1.208 -0.997 -16.903 1.00 85.56 93 SER A O 1
ATOM 754 N N . HIS A 1 94 ? 0.599 -0.205 -14.886 1.00 81.56 94 HIS A N 1
ATOM 755 C CA . HIS A 1 94 ? -0.553 -1.092 -14.651 1.00 81.56 94 HIS A CA 1
ATOM 756 C C . HIS A 1 94 ? -1.862 -0.314 -14.399 1.00 81.56 94 HIS A C 1
ATOM 758 O O . HIS A 1 94 ? -2.445 -0.420 -13.322 1.00 81.56 94 HIS A O 1
ATOM 764 N N . PRO A 1 95 ? -2.361 0.519 -15.330 1.00 77.25 95 PRO A N 1
ATOM 765 C CA . PRO A 1 95 ? -3.461 1.449 -15.039 1.00 77.25 95 PRO A CA 1
ATOM 766 C C . PRO A 1 95 ? -4.800 0.768 -14.700 1.00 77.25 95 PRO A C 1
ATOM 768 O O . PRO A 1 95 ? -5.629 1.356 -14.009 1.00 77.25 95 PRO A O 1
ATOM 771 N N . ASN A 1 96 ? -5.022 -0.468 -15.160 1.00 85.06 96 ASN A N 1
ATOM 772 C CA . ASN A 1 96 ? -6.316 -1.150 -15.027 1.00 85.06 96 ASN A CA 1
ATOM 773 C C . ASN A 1 96 ? -6.372 -2.161 -13.871 1.00 85.06 96 ASN A C 1
ATOM 775 O O . ASN A 1 96 ? -7.455 -2.429 -13.355 1.00 85.06 96 ASN A O 1
ATOM 779 N N . ASP A 1 97 ? -5.230 -2.713 -13.471 1.00 89.25 97 ASP A N 1
ATOM 780 C CA . ASP A 1 97 ? -5.099 -3.833 -12.532 1.00 89.25 97 ASP A CA 1
ATOM 781 C C . ASP A 1 97 ? -4.167 -3.532 -11.346 1.00 89.25 97 ASP A C 1
ATOM 783 O O . ASP A 1 97 ? -3.886 -4.419 -10.536 1.00 89.25 97 ASP A O 1
ATOM 787 N N . LYS A 1 98 ? -3.735 -2.269 -11.197 1.00 88.94 98 LYS A N 1
ATOM 788 C CA . LYS A 1 98 ? -2.856 -1.803 -10.114 1.00 88.94 98 LYS A CA 1
ATOM 789 C C . LYS A 1 98 ? -3.303 -2.267 -8.737 1.00 88.94 98 LYS A C 1
ATOM 791 O O . LYS A 1 98 ? -2.512 -2.815 -7.978 1.00 88.94 98 LYS A O 1
ATOM 796 N N . ASP A 1 99 ? -4.579 -2.061 -8.425 1.00 92.38 99 ASP A N 1
ATOM 797 C CA . ASP A 1 99 ? -5.142 -2.370 -7.117 1.00 92.38 99 ASP A CA 1
ATOM 798 C C . ASP A 1 99 ? -5.089 -3.869 -6.817 1.00 92.38 99 ASP A C 1
ATOM 800 O O . ASP A 1 99 ? -4.780 -4.259 -5.693 1.00 92.38 9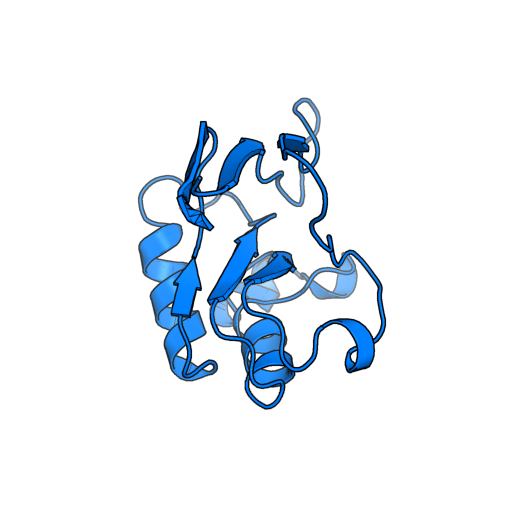9 ASP A O 1
ATOM 804 N N . VAL A 1 100 ? -5.307 -4.713 -7.827 1.00 95.94 100 VAL A N 1
ATOM 805 C CA . VAL A 1 100 ? -5.233 -6.171 -7.693 1.00 95.94 100 VAL A CA 1
ATOM 806 C C . VAL A 1 100 ? -3.794 -6.619 -7.452 1.00 95.94 100 VAL A C 1
ATOM 808 O O . VAL A 1 100 ? -3.538 -7.382 -6.520 1.00 95.94 100 VAL A O 1
ATOM 811 N N . LEU A 1 101 ? -2.848 -6.138 -8.263 1.00 96.88 101 LEU A N 1
ATOM 812 C CA . LEU A 1 101 ? -1.439 -6.529 -8.173 1.00 96.88 101 LEU A CA 1
ATOM 813 C C . LEU A 1 101 ? -0.806 -6.087 -6.852 1.00 96.88 101 LEU A C 1
ATOM 815 O O . LEU A 1 101 ? -0.152 -6.884 -6.179 1.00 96.88 101 LEU A O 1
ATOM 819 N N . TYR A 1 102 ? -1.049 -4.839 -6.457 1.00 97.31 102 TYR A N 1
ATOM 820 C CA . TYR A 1 102 ? -0.500 -4.274 -5.230 1.00 97.31 102 TYR A CA 1
ATOM 821 C C . TYR A 1 102 ? -1.087 -4.938 -3.992 1.00 97.31 102 TYR A C 1
ATOM 823 O O . TYR A 1 102 ? -0.335 -5.306 -3.096 1.00 97.31 102 TYR A O 1
ATOM 831 N N . LYS A 1 103 ? -2.411 -5.153 -3.943 1.00 97.62 103 LYS A N 1
ATOM 832 C CA . LYS A 1 103 ? -3.029 -5.880 -2.824 1.00 97.62 103 LYS A CA 1
ATOM 833 C C . LYS A 1 103 ? -2.514 -7.309 -2.739 1.00 97.62 103 LYS A C 1
ATOM 835 O O . LYS A 1 103 ? -2.305 -7.800 -1.637 1.00 97.62 103 LYS A O 1
ATOM 840 N N . LYS A 1 104 ? -2.291 -7.969 -3.879 1.00 98.19 104 LYS A N 1
ATOM 841 C CA . LYS A 1 104 ? -1.744 -9.325 -3.904 1.00 98.19 104 LYS A CA 1
ATOM 842 C C . LYS A 1 104 ? -0.354 -9.382 -3.269 1.00 98.19 104 LYS A C 1
ATOM 844 O O . LYS A 1 104 ? -0.177 -10.182 -2.361 1.00 98.19 104 LYS A O 1
ATOM 849 N N . GLU A 1 105 ? 0.591 -8.541 -3.704 1.00 98.44 105 GLU A N 1
ATOM 850 C CA . GLU A 1 105 ? 1.938 -8.513 -3.104 1.00 98.44 105 GLU A CA 1
ATOM 851 C C . GLU A 1 105 ? 1.878 -8.072 -1.635 1.00 98.44 105 GLU A C 1
ATOM 853 O O . GLU A 1 105 ? 2.510 -8.688 -0.785 1.00 98.44 105 GLU A O 1
ATOM 858 N N . ALA A 1 106 ? 1.066 -7.065 -1.301 1.00 98.31 106 ALA A N 1
ATOM 859 C CA . ALA A 1 106 ? 0.934 -6.586 0.072 1.00 98.31 106 ALA A CA 1
ATOM 860 C C . ALA A 1 106 ? 0.474 -7.690 1.036 1.00 98.31 106 ALA A C 1
ATOM 862 O O . ALA A 1 106 ? 1.015 -7.815 2.130 1.00 98.31 106 ALA A O 1
ATOM 863 N N . LYS A 1 107 ? -0.470 -8.540 0.614 1.00 98.06 107 LYS A N 1
ATOM 864 C CA . LYS A 1 107 ? -0.980 -9.660 1.420 1.00 98.06 107 LYS A CA 1
ATOM 865 C C . LYS A 1 107 ? 0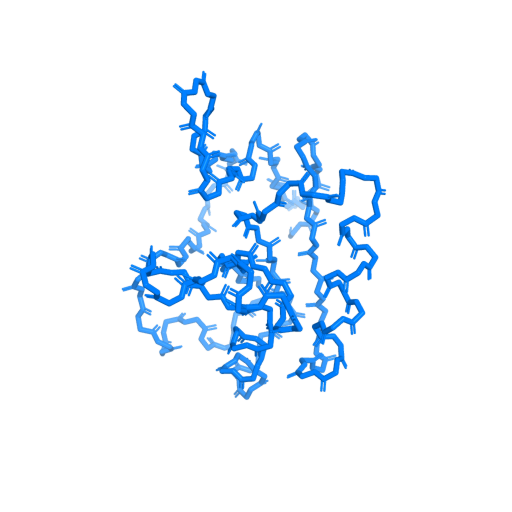.025 -10.792 1.649 1.00 98.06 107 LYS A C 1
ATOM 867 O O . LYS A 1 107 ? -0.256 -11.671 2.455 1.00 98.06 107 LYS A O 1
ATOM 872 N N . GLU A 1 108 ? 1.179 -10.779 0.987 1.00 98.31 108 GLU A N 1
ATOM 873 C CA . GLU A 1 108 ? 2.286 -11.686 1.317 1.00 98.31 108 GLU A CA 1
ATOM 874 C C . GLU A 1 108 ? 3.072 -11.221 2.557 1.00 98.31 108 GLU A C 1
ATOM 876 O O . GLU A 1 108 ? 3.764 -12.032 3.169 1.00 98.31 108 GLU A O 1
ATOM 881 N N . TYR A 1 109 ? 2.964 -9.938 2.931 1.00 98.19 109 TYR A N 1
ATOM 882 C CA . TYR A 1 109 ? 3.810 -9.296 3.947 1.00 98.19 109 TYR A CA 1
ATOM 883 C C . TYR A 1 109 ? 3.040 -8.471 4.994 1.00 98.19 109 TYR A C 1
ATOM 885 O O . TYR A 1 109 ? 3.654 -7.989 5.942 1.00 98.19 109 TYR A O 1
ATOM 893 N N . PHE A 1 110 ? 1.733 -8.264 4.816 1.00 97.69 110 PHE A N 1
ATOM 894 C CA . PHE A 1 110 ? 0.873 -7.512 5.728 1.00 97.69 110 PHE A CA 1
ATOM 895 C C . PHE A 1 110 ? -0.446 -8.252 5.980 1.00 97.69 110 PHE A C 1
ATOM 897 O O . PHE A 1 110 ? -1.235 -8.481 5.058 1.00 97.69 110 PHE A O 1
ATOM 904 N N . ASP A 1 111 ? -0.695 -8.594 7.243 1.00 97.69 111 ASP A N 1
ATOM 905 C CA . ASP A 1 111 ? -1.818 -9.440 7.658 1.00 97.69 111 ASP A CA 1
ATOM 906 C C . ASP A 1 111 ? -3.163 -8.691 7.617 1.00 97.69 111 ASP A C 1
ATOM 908 O O . ASP A 1 111 ? -4.195 -9.235 7.203 1.00 97.69 111 ASP A O 1
ATOM 912 N N . ASN A 1 112 ? -3.152 -7.413 8.009 1.00 96.50 112 ASN A N 1
ATOM 913 C CA . ASN A 1 112 ? -4.350 -6.578 8.132 1.00 96.50 112 ASN A CA 1
ATOM 914 C C . ASN A 1 112 ? -4.785 -5.979 6.781 1.00 96.50 112 ASN A C 1
ATOM 916 O O . ASN A 1 112 ? -4.271 -6.350 5.725 1.00 96.50 112 ASN A O 1
ATOM 920 N N . ASP A 1 113 ? -5.805 -5.116 6.758 1.00 96.88 113 ASP A N 1
ATOM 921 C CA . ASP A 1 113 ? -6.417 -4.681 5.499 1.00 96.88 113 ASP A CA 1
ATOM 922 C C . ASP A 1 113 ? -5.526 -3.735 4.684 1.00 96.88 113 ASP A C 1
ATOM 924 O O . ASP A 1 113 ? -4.790 -2.916 5.233 1.00 96.88 113 ASP A O 1
ATOM 928 N N . VAL A 1 114 ? -5.604 -3.850 3.356 1.00 96.81 114 VAL A N 1
ATOM 929 C CA . VAL A 1 114 ? -4.812 -3.041 2.422 1.00 96.81 114 VAL A CA 1
ATOM 930 C C . VAL A 1 114 ? -5.725 -2.401 1.390 1.00 96.81 114 VAL A C 1
ATOM 932 O O . VAL A 1 114 ? -6.452 -3.079 0.658 1.00 96.8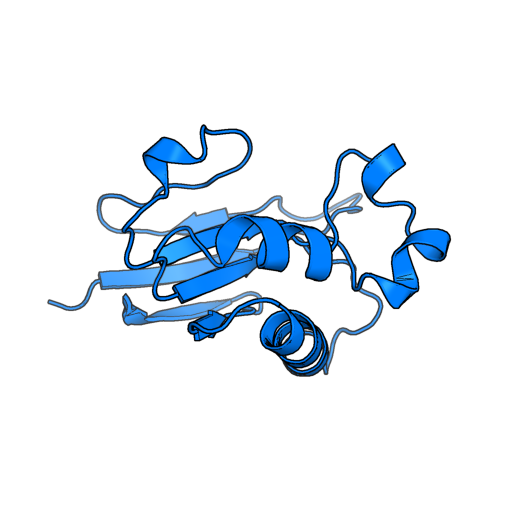1 114 VAL A O 1
ATOM 935 N N . ILE A 1 115 ? -5.627 -1.082 1.274 1.00 95.56 115 ILE A N 1
ATOM 936 C CA . ILE A 1 115 ? -6.405 -0.276 0.339 1.00 95.56 115 ILE A CA 1
ATOM 937 C C . ILE A 1 115 ? -5.439 0.352 -0.664 1.00 95.56 115 ILE A C 1
ATOM 939 O O . ILE A 1 115 ? -4.448 0.968 -0.292 1.00 95.56 115 ILE A O 1
ATOM 943 N N . VAL A 1 116 ? -5.737 0.207 -1.950 1.00 94.19 116 VAL A N 1
ATOM 944 C CA . VAL A 1 116 ? -4.965 0.816 -3.040 1.00 94.19 116 VAL A CA 1
ATOM 945 C C . VAL A 1 116 ? -5.959 1.658 -3.833 1.00 94.19 116 VAL A C 1
ATOM 947 O O . VAL A 1 116 ? -6.659 1.102 -4.681 1.00 94.19 116 VAL A O 1
ATOM 950 N N . PRO A 1 117 ? -6.140 2.940 -3.477 1.00 91.44 117 PRO A N 1
ATOM 951 C CA . PRO A 1 117 ? -7.149 3.774 -4.103 1.00 91.44 117 PRO A CA 1
ATOM 952 C C . PRO A 1 117 ? -6.734 4.184 -5.514 1.00 91.44 117 PRO A C 1
ATOM 954 O O . PRO A 1 117 ? -5.549 4.279 -5.841 1.00 91.44 117 PRO A O 1
ATOM 957 N N . LYS A 1 118 ? -7.740 4.472 -6.329 1.00 88.00 118 LYS A N 1
ATOM 958 C CA . LYS A 1 118 ? -7.641 5.189 -7.597 1.00 88.00 118 LYS A CA 1
ATOM 959 C C . LYS A 1 118 ? -8.007 6.654 -7.372 1.00 88.00 118 LYS A C 1
ATOM 961 O O . LYS A 1 118 ? -8.577 7.031 -6.344 1.00 88.00 118 LYS A O 1
ATOM 966 N N . ASP A 1 119 ? -7.671 7.490 -8.343 1.00 84.56 119 ASP A N 1
ATOM 967 C CA . ASP A 1 119 ? -8.116 8.878 -8.330 1.00 84.56 119 ASP A CA 1
ATOM 968 C C . ASP A 1 119 ? -9.649 8.936 -8.260 1.00 84.56 119 ASP A C 1
ATOM 970 O O . ASP A 1 119 ? -10.347 8.212 -8.970 1.00 84.56 119 ASP A O 1
ATOM 974 N N . LEU A 1 120 ? -10.156 9.828 -7.409 1.00 85.25 120 LEU A N 1
ATOM 975 C CA . LEU A 1 120 ? -11.569 10.049 -7.087 1.00 85.25 120 LEU A CA 1
ATOM 976 C C . LEU A 1 120 ? -12.245 8.957 -6.246 1.00 85.25 120 LEU A C 1
ATOM 978 O O . LEU A 1 120 ? -13.437 9.088 -5.949 1.00 85.25 120 LEU A O 1
ATOM 982 N N . ASP A 1 121 ? -11.509 7.940 -5.790 1.00 88.19 121 ASP A N 1
ATOM 983 C CA . ASP A 1 121 ? -12.050 6.971 -4.838 1.00 88.19 121 ASP A CA 1
ATOM 984 C C . ASP A 1 121 ? -12.446 7.644 -3.514 1.00 88.19 121 ASP A C 1
ATOM 986 O O . ASP A 1 121 ? -11.806 8.583 -3.020 1.00 88.19 121 ASP A O 1
ATOM 990 N N . VAL A 1 122 ? -13.518 7.120 -2.916 1.00 88.19 122 VAL A N 1
ATOM 991 C CA . VAL A 1 122 ? -13.999 7.513 -1.590 1.00 88.19 122 VAL A CA 1
ATOM 992 C C . VAL A 1 122 ? -13.804 6.344 -0.637 1.00 88.19 122 VAL A C 1
ATOM 994 O O . VAL A 1 122 ? -14.380 5.277 -0.835 1.00 88.19 122 VAL A O 1
ATOM 997 N N . ILE A 1 123 ? -13.020 6.567 0.415 1.00 88.06 123 ILE A N 1
ATOM 998 C CA . ILE A 1 123 ? -12.789 5.603 1.491 1.00 88.06 123 ILE A CA 1
ATOM 999 C C . ILE A 1 123 ? -13.638 6.027 2.694 1.00 88.06 123 ILE A C 1
ATOM 1001 O O . ILE A 1 123 ? -13.584 7.182 3.132 1.00 88.06 123 ILE A O 1
ATOM 1005 N N . GLU A 1 124 ? -14.444 5.102 3.213 1.00 85.69 124 GLU A N 1
ATOM 1006 C CA . GLU A 1 124 ? -15.201 5.299 4.452 1.00 85.69 124 GLU A CA 1
ATOM 1007 C C . GLU A 1 124 ? -14.309 4.952 5.647 1.00 85.69 124 GLU A C 1
ATOM 1009 O O . GLU A 1 124 ? -13.764 3.850 5.697 1.00 85.69 124 GLU A O 1
ATOM 1014 N N . ILE A 1 125 ? -14.139 5.903 6.575 1.00 80.62 125 ILE A N 1
ATOM 1015 C CA . ILE A 1 125 ? -13.205 5.807 7.708 1.00 80.62 125 ILE A CA 1
ATOM 1016 C C . ILE A 1 125 ? -13.874 6.071 9.059 1.00 80.62 125 ILE A C 1
ATOM 1018 O O . ILE A 1 125 ? -14.834 6.883 9.134 1.00 80.62 125 ILE A O 1
#

pLDDT: mean 80.36, std 18.08, range [33.62, 98.44]

Foldseek 3Di:
DWWKKWFQALAALDDPDDDDGDIDTDDDDDAPPPDDLVVQAQEQEYEDEAAEAPVCCVVVVQVVSPHHHLQRVLQVCQPRNYAEYEYGRYHCPCPPCVQVVSQVSSVVRHVHHYHHDHRRDMDTD

Sequence (125 aa):
MMNKLTMIGTGHGFVHNLYNTCFVINNNFLINTGGSVDIVKDKDYVMHEAFCLDANKEIFKPYEKKHSTVKYVCENFNDLNIKNLILFHTEDSHPNDKDVLYKKEAKEYFDNDVIVPKDLDVIEI

Radius of gyration: 13.85 Å; chains: 1; bounding box: 39×30×33 Å